Protein AF-K6W1P5-F1 (afdb_monomer)

pLDDT: mean 72.22, std 15.37, range [31.62, 91.25]

Solvent-accessible surface area (backbone atoms only — not comparable to full-atom values): 10035 Å² total; per-residue (Å²): 134,83,80,77,80,75,79,75,51,73,54,53,54,53,56,52,50,36,49,31,70,68,67,31,77,59,44,81,69,25,64,70,46,54,56,70,62,43,59,72,66,46,48,74,66,52,52,50,46,52,53,49,52,52,50,50,44,45,55,51,44,42,72,76,40,96,64,68,57,43,80,78,41,57,40,41,32,48,39,90,71,18,40,35,40,38,35,22,30,42,31,90,93,54,88,42,48,38,36,33,33,39,26,14,58,92,46,35,68,64,48,48,56,34,51,72,73,41,89,68,62,85,76,41,50,76,48,76,41,47,92,45,25,78,67,27,32,71,75,79,76,72,53,72,67,62,47,53,50,42,75,76,28,79,38,37,44,38,64,65,81,82,83,86,84,88,87,80,82,77,86,125

Structure (mmCIF, N/CA/C/O backbone):
data_AF-K6W1P5-F1
#
_entry.id   AF-K6W1P5-F1
#
loop_
_atom_site.group_PDB
_atom_site.id
_atom_site.type_symbol
_atom_site.label_atom_id
_atom_site.label_alt_id
_atom_site.label_comp_id
_atom_site.label_asym_id
_atom_site.label_entity_id
_atom_site.label_seq_id
_atom_site.pdbx_PDB_ins_code
_atom_site.Cartn_x
_atom_site.Cartn_y
_atom_site.Cartn_z
_atom_site.occupancy
_atom_site.B_iso_or_equiv
_atom_site.auth_seq_id
_atom_site.auth_comp_id
_atom_site.auth_asym_id
_atom_site.auth_atom_id
_atom_site.pdbx_PDB_model_num
ATOM 1 N N . MET A 1 1 ? 27.918 2.254 25.633 1.00 31.80 1 MET A N 1
ATOM 2 C CA . MET A 1 1 ? 27.345 1.762 24.368 1.00 31.80 1 MET A CA 1
ATOM 3 C C . MET A 1 1 ? 25.851 1.821 24.562 1.00 31.80 1 MET A C 1
ATOM 5 O O . MET A 1 1 ? 25.323 0.985 25.277 1.00 31.80 1 MET A O 1
ATOM 9 N N . SER A 1 2 ? 25.236 2.909 24.115 1.00 31.62 2 SER A N 1
ATOM 10 C CA . SER A 1 2 ? 23.809 3.131 24.314 1.00 31.62 2 SER A CA 1
ATOM 11 C C . SER A 1 2 ? 23.071 2.354 23.236 1.00 31.62 2 SER A C 1
ATOM 13 O O . SER A 1 2 ? 23.228 2.651 22.057 1.00 31.62 2 SER A O 1
ATOM 15 N N . GLU A 1 3 ? 22.337 1.326 23.643 1.00 37.09 3 GLU A N 1
ATOM 16 C CA . GLU A 1 3 ? 21.283 0.743 22.824 1.00 37.09 3 GLU A CA 1
ATOM 17 C C . GLU A 1 3 ? 20.192 1.812 22.710 1.00 37.09 3 GLU A C 1
ATOM 19 O O . GLU A 1 3 ? 19.466 2.086 23.666 1.00 37.09 3 GLU A O 1
ATOM 24 N N . GLU A 1 4 ? 20.148 2.498 21.568 1.00 38.00 4 GLU A N 1
ATOM 25 C CA . GLU A 1 4 ? 18.981 3.276 21.168 1.00 38.00 4 GLU A CA 1
ATOM 26 C C . GLU A 1 4 ? 17.795 2.313 21.134 1.00 38.00 4 GLU A C 1
ATOM 28 O O . GLU A 1 4 ? 17.709 1.429 20.281 1.00 38.00 4 GLU A O 1
ATOM 33 N N . GLN A 1 5 ? 16.904 2.448 22.117 1.00 37.50 5 GLN A N 1
ATOM 34 C CA . GLN A 1 5 ? 15.594 1.820 22.089 1.00 37.50 5 GLN A CA 1
ATOM 35 C C . GLN A 1 5 ? 14.850 2.388 20.880 1.00 37.50 5 GLN A C 1
ATOM 37 O O . GLN A 1 5 ? 14.227 3.446 20.959 1.00 37.50 5 GLN A O 1
ATOM 42 N N . VAL A 1 6 ? 14.934 1.687 19.751 1.00 39.91 6 VAL A N 1
ATOM 43 C CA . VAL A 1 6 ? 14.003 1.861 18.642 1.00 39.91 6 VAL A CA 1
ATOM 44 C C . VAL A 1 6 ? 12.652 1.423 19.189 1.00 39.91 6 VAL A C 1
ATOM 46 O O . VAL A 1 6 ? 12.365 0.234 19.287 1.00 39.91 6 VAL A O 1
ATOM 49 N N . SER A 1 7 ? 11.857 2.386 19.645 1.00 37.56 7 SER A N 1
ATOM 50 C CA . SER A 1 7 ? 10.444 2.170 19.928 1.00 37.56 7 SER A CA 1
ATOM 51 C C . SER A 1 7 ? 9.778 1.852 18.592 1.00 37.56 7 SER A C 1
ATOM 53 O O . SER A 1 7 ? 9.365 2.769 17.885 1.00 37.56 7 SER A O 1
ATOM 55 N N . SER A 1 8 ? 9.758 0.576 18.193 1.00 53.31 8 SER A N 1
ATOM 56 C CA . SER A 1 8 ? 8.990 0.147 17.030 1.00 53.31 8 SER A CA 1
ATOM 57 C C . SER A 1 8 ? 7.513 0.320 17.366 1.00 53.31 8 SER A C 1
ATOM 59 O O . SER A 1 8 ? 7.022 -0.162 18.387 1.00 53.31 8 SER A O 1
ATOM 61 N N . ASP A 1 9 ? 6.815 1.110 16.557 1.00 63.16 9 A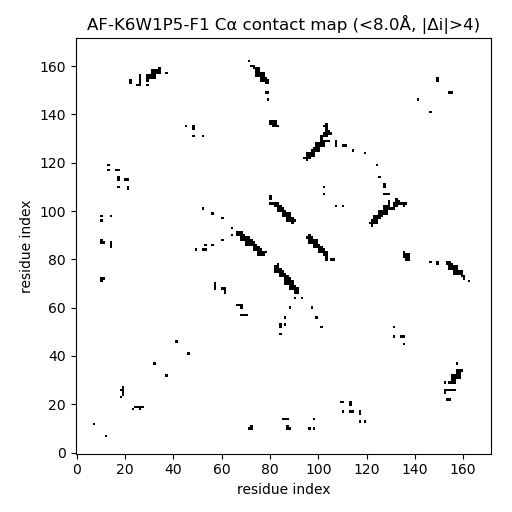SP A N 1
ATOM 62 C CA . ASP A 1 9 ? 5.365 1.196 16.647 1.00 63.16 9 ASP A CA 1
ATOM 63 C C . ASP A 1 9 ? 4.796 -0.177 16.225 1.00 63.16 9 ASP A C 1
ATOM 65 O O . ASP A 1 9 ? 5.140 -0.652 15.141 1.00 63.16 9 ASP A O 1
ATOM 69 N N . PRO A 1 10 ? 3.939 -0.841 17.022 1.00 65.62 10 PRO A N 1
ATOM 70 C CA . PRO A 1 10 ? 3.335 -2.123 16.647 1.00 65.62 10 PRO A CA 1
ATOM 71 C C . PRO A 1 10 ? 2.587 -2.083 15.306 1.00 65.62 10 PRO A C 1
ATOM 73 O O . PRO A 1 10 ? 2.421 -3.110 14.644 1.00 65.62 10 PRO A O 1
ATOM 76 N N . LEU A 1 11 ? 2.122 -0.899 14.889 1.00 66.69 11 LEU A N 1
ATOM 77 C CA . LEU A 1 11 ? 1.556 -0.690 13.558 1.00 66.69 11 LEU A CA 1
ATOM 78 C C . LEU A 1 11 ? 2.602 -0.859 12.458 1.00 66.69 11 LEU A C 1
ATOM 80 O O . LEU A 1 11 ? 2.340 -1.463 11.417 1.00 66.69 11 LEU A O 1
ATOM 84 N N . PHE A 1 12 ? 3.791 -0.331 12.716 1.00 67.38 12 PHE A N 1
ATOM 85 C CA . PHE A 1 12 ? 4.912 -0.392 11.804 1.00 67.38 12 PHE A CA 1
ATOM 86 C C . PHE A 1 12 ? 5.443 -1.825 11.667 1.00 67.38 12 PHE A C 1
ATOM 88 O O . PHE A 1 12 ? 5.716 -2.271 10.553 1.00 67.38 12 PHE A O 1
ATOM 95 N N . ASP A 1 13 ? 5.467 -2.579 12.770 1.00 78.31 13 ASP A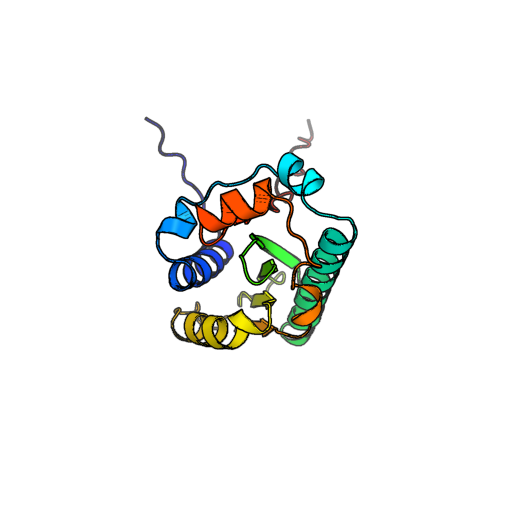 N 1
ATOM 96 C CA . ASP A 1 13 ? 5.931 -3.968 12.776 1.00 78.31 13 ASP A CA 1
ATOM 97 C C . ASP A 1 13 ? 5.083 -4.881 11.874 1.00 78.31 13 ASP A C 1
ATOM 99 O O . ASP A 1 13 ? 5.649 -5.672 11.122 1.00 78.31 13 ASP A O 1
ATOM 103 N N . PHE A 1 14 ? 3.749 -4.746 11.868 1.00 81.94 14 PHE A N 1
ATOM 104 C CA . PHE A 1 14 ? 2.886 -5.582 11.016 1.00 81.94 14 PHE A CA 1
ATOM 105 C C . PHE A 1 14 ? 3.056 -5.279 9.521 1.00 81.94 14 PHE A C 1
ATOM 107 O O . PHE A 1 14 ? 3.182 -6.198 8.711 1.00 81.94 14 PHE A O 1
ATOM 114 N N . VAL A 1 15 ? 3.068 -3.997 9.140 1.00 78.25 15 VAL A N 1
ATOM 115 C CA . VAL A 1 15 ? 3.237 -3.595 7.733 1.00 78.25 15 VAL A CA 1
ATOM 116 C C . VAL A 1 15 ? 4.583 -4.087 7.200 1.00 78.25 15 VAL A C 1
ATOM 118 O O . VAL A 1 15 ? 4.643 -4.690 6.127 1.00 78.25 15 VAL A O 1
ATOM 121 N N . ASP A 1 16 ? 5.653 -3.908 7.973 1.00 80.06 16 ASP A N 1
ATOM 122 C CA . ASP A 1 16 ? 6.976 -4.420 7.619 1.00 80.06 16 ASP A CA 1
ATOM 123 C C . ASP A 1 16 ? 7.009 -5.947 7.549 1.00 80.06 16 ASP A C 1
ATOM 125 O O . ASP A 1 16 ? 7.679 -6.514 6.685 1.00 80.06 16 ASP A O 1
ATOM 129 N N . GLU A 1 17 ? 6.283 -6.625 8.434 1.00 84.19 17 GLU A N 1
ATOM 130 C CA . GLU A 1 17 ? 6.202 -8.078 8.474 1.00 84.19 17 GLU A CA 1
ATOM 131 C C . GLU A 1 17 ? 5.525 -8.661 7.222 1.00 84.19 17 GLU A C 1
ATOM 133 O O . GLU A 1 17 ? 6.041 -9.626 6.641 1.00 84.19 17 GLU A O 1
ATOM 138 N N . VAL A 1 18 ? 4.417 -8.062 6.770 1.00 85.12 18 VAL A N 1
ATOM 139 C CA . VAL A 1 18 ? 3.721 -8.453 5.531 1.00 85.12 18 VAL A CA 1
ATOM 140 C C . VAL A 1 18 ? 4.628 -8.234 4.321 1.00 85.12 18 VAL A C 1
ATOM 142 O O . VAL A 1 18 ? 4.820 -9.147 3.512 1.00 85.12 18 VAL A O 1
ATOM 145 N N . LEU A 1 19 ? 5.244 -7.052 4.222 1.00 83.00 19 LEU A N 1
ATOM 146 C CA . LEU A 1 19 ? 6.107 -6.694 3.096 1.00 83.00 19 LEU A CA 1
ATOM 147 C C . LEU A 1 19 ? 7.373 -7.564 3.059 1.00 83.00 19 LEU A C 1
ATOM 149 O O . LEU A 1 19 ? 7.752 -8.051 1.995 1.00 83.00 19 LEU A O 1
ATOM 153 N N . GLN A 1 20 ? 7.974 -7.869 4.212 1.00 82.56 20 GLN A N 1
ATOM 154 C CA . GLN A 1 20 ? 9.122 -8.773 4.308 1.00 82.56 20 GLN A CA 1
ATOM 155 C C . GLN A 1 20 ? 8.764 -10.221 3.951 1.00 82.56 20 GLN A C 1
ATOM 157 O O . GLN A 1 20 ? 9.564 -10.915 3.324 1.00 82.56 20 GLN A O 1
ATOM 162 N N . ARG A 1 21 ? 7.578 -10.711 4.330 1.00 84.62 21 ARG A N 1
ATOM 163 C CA . ARG A 1 21 ? 7.124 -12.047 3.905 1.00 84.62 21 ARG A CA 1
ATOM 164 C C . ARG A 1 21 ? 6.892 -12.112 2.402 1.00 84.62 21 ARG A C 1
ATOM 166 O O . ARG A 1 21 ? 7.113 -13.169 1.815 1.00 84.62 21 ARG A O 1
ATOM 173 N N . HIS A 1 22 ? 6.429 -11.019 1.800 1.00 84.62 22 HIS A N 1
ATOM 174 C CA . HIS A 1 22 ? 6.148 -10.959 0.373 1.00 84.62 22 HIS A CA 1
ATOM 175 C C . HIS A 1 22 ? 7.428 -10.829 -0.471 1.00 84.62 22 HIS A C 1
ATOM 177 O O . HIS A 1 22 ? 7.695 -11.703 -1.292 1.00 84.62 22 HIS A O 1
ATOM 183 N N . PHE A 1 23 ? 8.243 -9.800 -0.226 1.00 81.75 23 PHE A N 1
ATOM 184 C CA . PHE A 1 23 ? 9.453 -9.485 -1.005 1.00 81.75 23 PHE A CA 1
ATOM 185 C C . PHE A 1 23 ? 10.727 -10.180 -0.492 1.00 81.75 23 PHE A C 1
ATOM 187 O O . PHE A 1 23 ? 11.806 -10.036 -1.064 1.00 81.75 23 PHE A O 1
ATOM 194 N N . GLY A 1 24 ? 10.624 -10.944 0.595 1.00 78.25 24 GLY A N 1
ATOM 195 C CA . GLY A 1 24 ? 11.736 -11.687 1.175 1.00 78.25 24 GLY A CA 1
ATOM 196 C C . GLY A 1 24 ? 12.632 -10.853 2.101 1.00 78.25 24 GLY A C 1
ATOM 197 O O . GLY A 1 24 ? 12.413 -9.662 2.321 1.00 78.25 24 GLY A O 1
ATOM 198 N N . PRO A 1 25 ? 13.671 -11.472 2.689 1.00 68.81 25 PRO A N 1
ATOM 199 C CA . PRO A 1 25 ? 14.548 -10.813 3.658 1.00 68.81 25 PRO A CA 1
ATOM 200 C C . PRO A 1 25 ? 15.341 -9.651 3.047 1.00 68.81 25 PRO A C 1
ATOM 202 O O . PRO A 1 25 ? 15.701 -8.720 3.768 1.00 68.81 25 PRO A O 1
ATOM 205 N N . GLU A 1 26 ? 15.557 -9.680 1.729 1.00 65.31 26 GLU A N 1
ATOM 206 C CA . GLU A 1 26 ? 16.249 -8.623 0.995 1.00 65.31 26 GLU A CA 1
ATOM 207 C C . GLU A 1 26 ? 15.485 -7.298 1.012 1.00 65.31 26 GLU A C 1
ATOM 209 O O . GLU A 1 26 ? 16.108 -6.250 0.889 1.00 65.31 26 GLU A O 1
ATOM 214 N N . TYR A 1 27 ? 14.175 -7.325 1.273 1.00 66.62 27 TYR A N 1
ATOM 215 C CA . TYR A 1 27 ? 13.347 -6.137 1.472 1.00 66.62 27 TYR A CA 1
ATOM 216 C C . TYR A 1 27 ? 13.832 -5.254 2.630 1.00 66.62 27 TYR A C 1
ATOM 218 O O . TYR A 1 27 ? 13.880 -4.035 2.497 1.00 66.62 27 TYR A O 1
ATOM 226 N N . ARG A 1 28 ? 14.270 -5.843 3.756 1.00 61.34 28 ARG A N 1
ATOM 227 C CA . ARG A 1 28 ? 14.831 -5.060 4.879 1.00 61.34 28 ARG A CA 1
ATOM 228 C C . ARG A 1 28 ? 16.185 -4.436 4.540 1.00 61.34 28 ARG A C 1
ATOM 230 O O . ARG A 1 28 ? 16.556 -3.436 5.151 1.00 61.34 28 ARG A O 1
ATOM 237 N N . SER A 1 29 ? 16.924 -5.043 3.613 1.00 51.81 29 SER A N 1
ATOM 238 C CA . SER A 1 29 ? 18.212 -4.550 3.112 1.00 51.81 29 SER A CA 1
ATOM 239 C C . SER A 1 29 ? 18.099 -3.744 1.818 1.00 51.81 29 SER A C 1
ATOM 241 O O . SER A 1 29 ? 19.114 -3.238 1.341 1.00 51.81 29 SER A O 1
ATOM 243 N N . ALA A 1 30 ? 16.901 -3.642 1.238 1.00 54.69 30 ALA A N 1
ATOM 244 C CA . ALA A 1 30 ? 16.666 -2.874 0.032 1.00 54.69 30 ALA A CA 1
ATOM 245 C C . ALA A 1 30 ? 16.993 -1.413 0.323 1.00 54.69 30 ALA A C 1
ATOM 247 O O . ALA A 1 30 ? 16.690 -0.901 1.404 1.00 54.69 30 ALA A O 1
ATOM 248 N N . ALA A 1 31 ? 17.671 -0.769 -0.626 1.00 58.81 31 ALA A N 1
ATOM 249 C CA . ALA A 1 31 ? 18.135 0.598 -0.486 1.00 58.81 31 ALA A CA 1
ATOM 250 C C . ALA A 1 31 ? 16.970 1.504 -0.059 1.00 58.81 31 ALA A C 1
ATOM 252 O O . ALA A 1 31 ? 16.042 1.740 -0.832 1.00 58.81 31 ALA A O 1
ATOM 253 N N . ARG A 1 32 ? 17.013 1.990 1.187 1.00 64.88 32 ARG A N 1
ATOM 254 C CA . ARG A 1 32 ? 16.122 3.055 1.647 1.00 64.88 32 ARG A CA 1
ATOM 255 C C . ARG A 1 32 ? 16.489 4.297 0.854 1.00 64.88 32 ARG A C 1
ATOM 257 O O . ARG A 1 32 ? 17.613 4.784 0.977 1.00 64.88 32 ARG A O 1
ATOM 264 N N . MET A 1 33 ? 15.582 4.761 0.007 1.00 62.38 33 MET A N 1
ATOM 265 C CA . MET A 1 33 ? 15.801 5.994 -0.740 1.00 62.38 33 MET A CA 1
ATOM 266 C C . MET A 1 33 ? 15.402 7.186 0.127 1.00 62.38 33 MET A C 1
ATOM 268 O O . MET A 1 33 ? 14.361 7.151 0.785 1.00 62.38 33 MET A O 1
ATOM 272 N N . ASP A 1 34 ? 16.230 8.234 0.134 1.00 61.34 34 ASP A N 1
ATOM 273 C CA . ASP A 1 34 ? 15.888 9.487 0.807 1.00 61.34 34 ASP A CA 1
ATOM 274 C C . ASP A 1 34 ? 14.691 10.136 0.108 1.00 61.34 34 ASP A C 1
ATOM 276 O O . ASP A 1 34 ? 14.593 10.129 -1.123 1.00 61.34 34 ASP A O 1
ATOM 280 N N . ARG A 1 35 ? 13.787 10.735 0.889 1.00 59.31 35 ARG A N 1
ATOM 281 C CA . ARG A 1 35 ? 12.579 11.387 0.375 1.00 59.31 35 ARG A CA 1
ATOM 282 C C . ARG A 1 35 ? 12.874 12.367 -0.762 1.00 59.31 35 ARG A C 1
ATOM 284 O O . ARG A 1 35 ? 12.081 12.448 -1.689 1.00 59.31 35 ARG A O 1
ATOM 291 N N . LYS A 1 36 ? 13.985 13.107 -0.733 1.00 60.34 36 LYS A N 1
ATOM 292 C CA . LYS A 1 36 ? 14.310 14.075 -1.795 1.00 60.34 36 LYS A CA 1
ATOM 293 C C . LYS A 1 36 ? 14.689 13.411 -3.109 1.00 60.34 36 LYS A C 1
ATOM 295 O O . LYS A 1 36 ? 14.399 13.961 -4.171 1.00 60.34 36 LYS A O 1
ATOM 300 N N . ASP A 1 37 ? 15.336 12.255 -3.043 1.00 60.25 37 ASP A N 1
ATOM 301 C CA . ASP A 1 37 ? 15.661 11.457 -4.225 1.00 60.25 37 ASP A CA 1
ATOM 302 C C . ASP A 1 37 ? 14.387 10.810 -4.774 1.00 60.25 37 ASP A C 1
ATOM 304 O O . ASP A 1 37 ? 14.185 10.730 -5.982 1.00 60.25 37 ASP A O 1
ATOM 308 N N . VAL A 1 38 ? 13.465 10.452 -3.880 1.00 57.81 38 VAL A N 1
ATOM 309 C CA . VAL A 1 38 ? 12.132 9.952 -4.217 1.00 57.81 38 VAL A CA 1
ATOM 310 C C . VAL A 1 38 ? 11.267 11.033 -4.849 1.00 57.81 38 VAL A C 1
ATOM 312 O O . VAL A 1 38 ? 10.714 10.796 -5.907 1.00 57.81 38 VAL A O 1
ATOM 315 N N . GLU A 1 39 ? 11.164 12.230 -4.278 1.00 56.88 39 GLU A N 1
ATOM 316 C CA . GLU A 1 39 ? 10.377 13.337 -4.839 1.00 56.88 39 GLU A CA 1
ATOM 317 C C . GLU A 1 39 ? 10.854 13.749 -6.234 1.00 56.88 39 GLU A C 1
ATOM 319 O O . GLU A 1 39 ? 10.050 14.220 -7.035 1.00 56.88 39 GLU A O 1
ATOM 324 N N . GLN A 1 40 ? 12.139 13.543 -6.533 1.00 59.66 40 GLN A N 1
ATOM 325 C CA . GLN A 1 40 ? 12.699 13.717 -7.873 1.00 59.66 40 GLN A CA 1
ATOM 326 C C . GLN A 1 40 ? 12.370 12.551 -8.819 1.00 59.66 40 GLN A C 1
ATOM 328 O O . GLN A 1 40 ? 12.295 12.758 -10.028 1.00 59.66 40 GLN A O 1
ATOM 333 N N . LEU A 1 41 ? 12.172 11.340 -8.288 1.00 58.38 41 LEU A N 1
ATOM 334 C CA . LEU A 1 41 ? 11.788 10.143 -9.046 1.00 58.38 41 LEU A CA 1
ATOM 335 C C . LEU A 1 41 ? 10.276 10.017 -9.253 1.00 58.38 41 LEU A C 1
ATOM 337 O O . LEU A 1 41 ? 9.834 9.440 -10.249 1.00 58.38 41 LEU A O 1
ATOM 341 N N . LEU A 1 42 ? 9.474 10.531 -8.321 1.00 63.47 42 LEU A N 1
ATOM 342 C CA . LEU A 1 42 ? 8.028 10.537 -8.429 1.00 63.47 42 LEU A CA 1
ATOM 343 C C . LEU A 1 42 ? 7.616 11.625 -9.413 1.00 63.47 42 LEU A C 1
ATOM 345 O O . LEU A 1 42 ? 7.750 12.820 -9.163 1.00 63.47 42 LEU A O 1
ATOM 349 N N . THR A 1 43 ? 7.049 11.191 -10.533 1.00 66.81 43 THR A N 1
ATOM 350 C CA . THR A 1 43 ? 6.309 12.095 -11.414 1.00 66.81 43 THR A CA 1
ATOM 351 C C . THR A 1 43 ? 5.109 12.682 -10.663 1.00 66.81 43 THR A C 1
ATOM 353 O O . THR A 1 43 ? 4.613 12.078 -9.706 1.00 66.81 43 THR A O 1
ATOM 356 N N . ASP A 1 44 ? 4.592 13.829 -11.111 1.00 69.44 44 ASP A N 1
ATOM 357 C CA . ASP A 1 44 ? 3.371 14.414 -10.532 1.00 69.44 44 ASP A CA 1
ATOM 358 C C . ASP A 1 44 ? 2.201 13.414 -10.522 1.00 69.44 44 ASP A C 1
ATOM 360 O O . ASP A 1 44 ? 1.391 13.405 -9.595 1.00 69.44 44 ASP A O 1
ATOM 364 N N . ASP A 1 45 ? 2.164 12.508 -11.502 1.00 70.25 45 ASP A N 1
ATOM 365 C CA . ASP A 1 45 ? 1.160 11.451 -11.577 1.00 70.25 45 ASP A CA 1
ATOM 366 C C . ASP A 1 45 ? 1.329 10.428 -10.445 1.00 70.25 45 ASP A C 1
ATOM 368 O O . ASP A 1 45 ? 0.352 10.053 -9.803 1.00 70.25 45 ASP A O 1
ATOM 372 N N . THR A 1 46 ? 2.566 10.038 -10.120 1.00 71.19 46 THR A N 1
ATOM 373 C CA . THR A 1 46 ? 2.860 9.176 -8.966 1.00 71.19 46 THR A CA 1
ATOM 374 C C . THR A 1 46 ? 2.451 9.820 -7.643 1.00 71.19 46 THR A C 1
ATOM 376 O O . THR A 1 46 ? 1.860 9.144 -6.803 1.00 71.19 46 THR A O 1
ATOM 379 N N . ARG A 1 47 ? 2.719 11.119 -7.456 1.00 74.31 47 ARG A N 1
ATOM 380 C CA . ARG A 1 47 ? 2.308 11.835 -6.237 1.00 74.31 47 ARG A CA 1
ATOM 381 C C . ARG A 1 47 ? 0.789 11.799 -6.067 1.00 74.31 47 ARG A C 1
ATOM 383 O O . ARG A 1 47 ? 0.311 11.424 -5.000 1.00 74.31 47 ARG A O 1
ATOM 390 N N . ARG A 1 48 ? 0.053 12.095 -7.141 1.00 78.19 48 ARG A N 1
ATOM 391 C CA . ARG A 1 48 ? -1.414 12.030 -7.170 1.00 78.19 48 ARG A CA 1
ATOM 392 C C . ARG A 1 48 ? -1.933 10.652 -6.743 1.00 78.19 48 ARG A C 1
ATOM 394 O O . ARG A 1 48 ? -2.782 10.567 -5.866 1.00 78.19 48 ARG A O 1
ATOM 401 N N . ARG A 1 49 ? -1.362 9.574 -7.281 1.00 77.00 49 ARG A N 1
ATOM 402 C CA . ARG A 1 49 ? -1.761 8.188 -6.958 1.00 77.00 49 ARG A CA 1
ATOM 403 C C . ARG A 1 49 ? -1.529 7.823 -5.489 1.00 77.00 49 ARG A C 1
ATOM 405 O O . ARG A 1 49 ? -2.341 7.129 -4.885 1.00 77.00 49 ARG A O 1
ATOM 412 N N . VAL A 1 50 ? -0.436 8.304 -4.892 1.00 78.12 50 VAL A N 1
ATOM 413 C CA . VAL A 1 50 ? -0.153 8.103 -3.459 1.00 78.12 50 VAL A CA 1
ATOM 414 C C . VAL A 1 50 ? -1.158 8.865 -2.594 1.00 78.12 50 VAL A C 1
ATOM 416 O O . VAL A 1 50 ? -1.663 8.320 -1.615 1.00 78.12 50 VAL A O 1
ATOM 419 N N . GLU A 1 51 ? -1.494 10.103 -2.960 1.00 81.94 51 GLU A N 1
ATOM 420 C CA . GLU A 1 51 ? -2.510 10.903 -2.263 1.00 81.94 51 GLU A CA 1
ATOM 421 C C . GLU A 1 51 ? -3.908 10.271 -2.349 1.00 81.94 51 GLU A C 1
ATOM 423 O O . GLU A 1 51 ? -4.652 10.259 -1.362 1.00 81.94 51 GLU A O 1
ATOM 428 N N . GLU A 1 52 ? -4.259 9.699 -3.500 1.00 83.50 52 GLU A N 1
ATOM 429 C CA . GLU A 1 52 ? -5.508 8.965 -3.689 1.00 83.50 52 GLU A CA 1
ATOM 430 C C . GLU A 1 52 ? -5.535 7.678 -2.839 1.00 83.50 52 GLU A C 1
ATOM 432 O O . GLU A 1 52 ? -6.513 7.443 -2.125 1.00 83.50 52 GLU A O 1
ATOM 437 N N . ALA A 1 53 ? -4.446 6.898 -2.810 1.00 84.56 53 ALA A N 1
ATOM 438 C CA . ALA A 1 53 ? -4.329 5.709 -1.957 1.00 84.56 53 ALA A CA 1
ATOM 439 C C . ALA A 1 53 ? -4.418 6.052 -0.460 1.00 84.56 53 ALA A C 1
ATOM 441 O O . ALA A 1 53 ? -5.099 5.364 0.304 1.00 84.56 53 ALA A O 1
ATOM 442 N N . ARG A 1 54 ? -3.790 7.160 -0.046 1.00 86.88 54 ARG A N 1
ATOM 443 C CA . ARG A 1 54 ? -3.880 7.698 1.316 1.00 86.88 54 ARG A CA 1
ATOM 444 C C . ARG A 1 54 ? -5.311 8.094 1.671 1.00 86.88 54 ARG A C 1
ATOM 446 O O . ARG A 1 54 ? -5.784 7.805 2.770 1.00 86.88 54 ARG A O 1
ATOM 453 N N . SER A 1 55 ? -6.010 8.746 0.745 1.00 86.62 55 SER A N 1
ATOM 454 C CA . SER A 1 55 ? -7.405 9.154 0.936 1.00 86.62 55 SER A CA 1
ATOM 455 C C . SER A 1 55 ? -8.320 7.938 1.072 1.00 86.62 55 SER A C 1
ATOM 457 O O . SER A 1 55 ? -9.111 7.876 2.011 1.00 86.62 55 SER A O 1
ATOM 459 N N . ALA A 1 56 ? -8.140 6.931 0.216 1.00 88.50 56 ALA A N 1
ATOM 460 C CA . ALA A 1 56 ? -8.881 5.676 0.270 1.00 88.50 56 ALA A CA 1
ATOM 461 C C . ALA A 1 56 ? -8.656 4.903 1.580 1.00 88.50 56 ALA A C 1
ATOM 463 O O . ALA A 1 56 ? -9.615 4.367 2.138 1.00 88.50 56 ALA A O 1
ATOM 464 N N . ALA A 1 57 ? -7.426 4.899 2.109 1.00 89.00 57 ALA A N 1
ATOM 465 C CA . ALA A 1 57 ? -7.118 4.311 3.412 1.00 89.00 57 ALA A CA 1
ATOM 466 C C . ALA A 1 57 ? -7.933 4.978 4.532 1.00 89.00 57 ALA A C 1
ATOM 468 O O . ALA A 1 57 ? -8.569 4.294 5.332 1.00 89.00 57 ALA A O 1
ATOM 469 N N . VAL A 1 58 ? -7.971 6.316 4.557 1.00 89.44 58 VAL A N 1
ATOM 470 C CA . VAL A 1 58 ? -8.739 7.086 5.551 1.00 89.44 58 VAL A CA 1
ATOM 471 C C . VAL A 1 58 ? -10.243 6.869 5.394 1.00 89.44 58 VAL A C 1
ATOM 473 O O . VAL A 1 58 ? -10.947 6.745 6.396 1.00 89.44 58 VAL A O 1
ATOM 476 N N . GLU A 1 59 ? -10.756 6.838 4.164 1.00 89.94 59 GLU A N 1
ATOM 477 C CA . GLU A 1 59 ? -12.171 6.563 3.896 1.00 89.94 59 GLU A CA 1
ATOM 478 C C . GLU A 1 59 ? -12.580 5.175 4.387 1.00 89.94 59 GLU A C 1
ATOM 480 O O . GLU A 1 59 ? -13.575 5.052 5.106 1.00 89.94 59 GLU A O 1
ATOM 485 N N . TRP A 1 60 ? -11.789 4.147 4.069 1.00 91.25 60 TRP A N 1
ATOM 486 C CA . TRP A 1 60 ? -12.016 2.798 4.579 1.00 91.25 60 TRP A CA 1
ATOM 487 C C . TRP A 1 60 ? -11.915 2.763 6.106 1.00 91.25 60 TRP A C 1
ATOM 489 O O . TRP A 1 60 ? -12.823 2.264 6.771 1.00 91.25 60 TRP A O 1
ATOM 499 N N . GLY A 1 61 ? -10.885 3.381 6.687 1.00 87.44 61 GLY A N 1
ATOM 500 C CA . GLY A 1 61 ? -10.698 3.407 8.133 1.00 87.44 61 GLY A CA 1
ATOM 501 C C . GLY A 1 61 ? -11.887 4.023 8.875 1.00 87.44 61 GLY A C 1
ATOM 502 O O . GLY A 1 61 ? -12.335 3.478 9.883 1.00 87.44 61 GLY A O 1
ATOM 503 N N . LYS A 1 62 ? -12.452 5.118 8.349 1.00 88.19 62 LYS A N 1
ATOM 504 C CA . LYS A 1 62 ? -13.672 5.752 8.884 1.00 88.19 62 LYS A CA 1
ATOM 505 C C . LYS A 1 62 ? -14.918 4.872 8.769 1.00 88.19 62 LYS A C 1
ATOM 507 O O . LYS A 1 62 ? -15.865 5.069 9.526 1.00 88.19 62 LYS A O 1
ATOM 512 N N . SER A 1 63 ? -14.952 3.950 7.807 1.00 86.44 63 SER A N 1
ATOM 513 C CA . SER A 1 63 ? -16.049 2.986 7.673 1.00 86.44 63 SER A CA 1
ATOM 514 C C . SER A 1 63 ? -15.953 1.842 8.692 1.00 86.44 63 SER A C 1
ATOM 516 O O . SER A 1 63 ? -16.984 1.336 9.129 1.00 86.44 63 SER A O 1
ATOM 518 N N . GLU A 1 64 ? -14.738 1.497 9.128 1.00 86.56 64 GLU A N 1
ATOM 519 C CA . GLU A 1 64 ? -14.478 0.427 10.102 1.00 86.56 64 GLU A CA 1
ATOM 520 C C . GLU A 1 64 ? -14.540 0.908 11.558 1.00 86.56 64 GLU A C 1
ATOM 522 O O . GLU A 1 64 ? -15.036 0.205 12.442 1.00 86.56 64 GLU A O 1
ATOM 527 N N . LEU A 1 65 ? -14.035 2.113 11.835 1.00 82.81 65 LEU A N 1
ATOM 528 C CA . LEU A 1 65 ? -14.010 2.702 13.172 1.00 82.81 65 LEU A CA 1
ATOM 529 C C . LEU A 1 65 ? -14.886 3.952 13.236 1.00 82.81 65 LEU A C 1
ATOM 531 O O . LEU A 1 65 ? -14.710 4.907 12.484 1.00 82.81 65 LEU A O 1
ATOM 535 N N . ALA A 1 66 ? -15.792 3.981 14.214 1.00 73.19 66 ALA A N 1
ATOM 536 C CA . ALA A 1 66 ? -16.553 5.179 14.534 1.00 73.19 66 ALA A CA 1
ATOM 537 C C . ALA A 1 66 ? -15.629 6.228 15.174 1.00 73.19 66 ALA A C 1
ATOM 539 O O . ALA A 1 66 ? -15.270 6.109 16.346 1.00 73.19 66 ALA A O 1
ATOM 540 N N . GLY A 1 67 ? -15.250 7.257 14.415 1.00 75.31 67 GLY A N 1
ATOM 541 C CA . GLY A 1 67 ? -14.455 8.373 14.924 1.00 75.31 67 GLY A CA 1
ATOM 542 C C . GLY A 1 67 ? -13.491 8.960 13.900 1.00 75.31 67 GLY A C 1
ATOM 543 O O . GLY A 1 67 ? -13.550 8.669 12.706 1.00 75.31 67 GLY A O 1
ATOM 544 N N . GLU A 1 68 ? -12.605 9.825 14.387 1.00 82.00 68 GLU A N 1
ATOM 545 C CA . GLU A 1 68 ? -11.499 10.351 13.596 1.00 82.00 68 GLU A CA 1
ATOM 546 C C . GLU A 1 68 ? -10.407 9.285 13.476 1.00 82.00 68 GLU A C 1
ATOM 548 O O . GLU A 1 68 ? -9.874 8.812 14.480 1.00 82.00 68 GLU A O 1
ATOM 553 N N . VAL A 1 69 ? -10.095 8.898 12.242 1.00 85.81 69 VAL A N 1
ATOM 554 C CA . VAL A 1 69 ? -9.019 7.955 11.934 1.00 85.81 69 VAL A CA 1
ATOM 555 C C . VAL A 1 69 ? -7.807 8.733 11.459 1.00 85.81 69 VAL A C 1
ATOM 557 O O . VAL A 1 69 ? -7.909 9.554 10.546 1.00 85.81 69 VAL A O 1
ATOM 560 N N . VAL A 1 70 ? -6.664 8.447 12.074 1.00 86.12 70 VAL A N 1
ATOM 561 C CA . VAL A 1 70 ? -5.375 9.034 11.728 1.00 86.12 70 VAL A CA 1
ATOM 562 C C . VAL A 1 70 ? -4.439 7.952 11.205 1.00 86.12 70 VAL A C 1
ATOM 564 O O . VAL A 1 70 ? -4.361 6.847 11.748 1.00 86.12 70 VAL A O 1
ATOM 567 N N . ILE A 1 71 ? -3.719 8.278 10.135 1.00 86.12 71 ILE A N 1
ATOM 568 C CA . ILE A 1 71 ? -2.604 7.462 9.654 1.00 86.12 71 ILE A CA 1
ATOM 569 C C . ILE A 1 71 ? -1.446 7.704 10.615 1.00 86.12 71 ILE A C 1
ATOM 571 O O . ILE A 1 71 ? -0.902 8.805 10.668 1.00 86.12 71 ILE A O 1
ATOM 575 N N . ALA A 1 72 ? -1.117 6.686 11.404 1.00 83.94 72 ALA A N 1
ATOM 576 C CA . ALA A 1 72 ? -0.005 6.734 12.347 1.00 83.94 72 ALA A CA 1
ATOM 577 C C . ALA A 1 72 ? 1.317 6.368 11.662 1.00 83.94 72 ALA A C 1
ATOM 579 O O . ALA A 1 72 ? 2.373 6.869 12.032 1.00 83.94 72 ALA A O 1
ATOM 580 N N . SER A 1 73 ? 1.250 5.520 10.635 1.00 80.06 73 SER A N 1
ATOM 581 C CA . SER A 1 73 ? 2.390 5.167 9.798 1.00 80.06 73 SER A CA 1
ATOM 582 C C . SER A 1 73 ? 1.929 4.868 8.381 1.00 80.06 73 SER A C 1
ATOM 584 O O . SER A 1 73 ? 0.857 4.300 8.177 1.00 80.06 73 SER A O 1
ATOM 586 N N . ASP A 1 74 ? 2.747 5.216 7.399 1.00 84.88 74 ASP A N 1
ATOM 587 C CA . ASP A 1 74 ? 2.585 4.741 6.037 1.00 84.88 74 ASP A CA 1
ATOM 588 C C . ASP A 1 74 ? 3.925 4.445 5.375 1.00 84.88 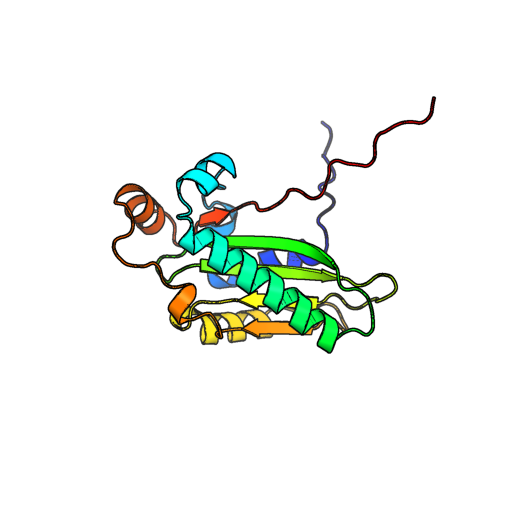74 ASP A C 1
ATOM 590 O O . ASP A 1 74 ? 4.980 4.921 5.804 1.00 84.88 74 ASP A O 1
ATOM 594 N N . ARG A 1 75 ? 3.868 3.573 4.367 1.00 82.38 75 ARG A N 1
ATOM 595 C CA . ARG A 1 75 ? 4.981 3.067 3.573 1.00 82.38 75 ARG A CA 1
ATOM 596 C C . ARG A 1 75 ? 4.595 3.049 2.113 1.00 82.38 75 ARG A C 1
ATOM 598 O O . ARG A 1 75 ? 3.495 2.640 1.752 1.00 82.38 75 ARG A O 1
ATOM 605 N N . LEU A 1 76 ? 5.544 3.448 1.282 1.00 81.88 76 LEU A N 1
ATOM 606 C CA . LEU A 1 76 ? 5.435 3.323 -0.156 1.00 81.88 76 LEU A CA 1
ATOM 607 C C . LEU A 1 76 ? 6.568 2.431 -0.640 1.00 81.88 76 LEU A C 1
ATOM 609 O O . LEU A 1 76 ? 7.730 2.628 -0.293 1.00 81.88 76 LEU A O 1
ATOM 613 N N . VAL A 1 77 ? 6.213 1.419 -1.415 1.00 82.06 77 VAL A N 1
ATOM 614 C CA . VAL A 1 77 ? 7.151 0.456 -1.973 1.00 82.06 77 VAL A CA 1
ATOM 615 C C . VAL A 1 77 ? 7.064 0.534 -3.484 1.00 82.06 77 VAL A C 1
ATOM 617 O O . VAL A 1 77 ? 5.993 0.380 -4.069 1.00 82.06 77 VAL A O 1
ATOM 620 N N . ILE A 1 78 ? 8.205 0.778 -4.117 1.00 79.38 78 ILE A N 1
ATOM 621 C CA . ILE A 1 78 ? 8.341 0.731 -5.568 1.00 79.38 78 ILE A CA 1
ATOM 622 C C . ILE A 1 78 ? 8.715 -0.695 -5.961 1.00 79.38 78 ILE A C 1
ATOM 624 O O . ILE A 1 78 ? 9.699 -1.238 -5.465 1.00 79.38 78 ILE A O 1
ATOM 628 N N . THR A 1 79 ? 7.949 -1.290 -6.868 1.00 79.50 79 THR A N 1
ATOM 629 C CA . THR A 1 79 ? 8.185 -2.634 -7.408 1.00 79.50 79 THR A CA 1
ATOM 630 C C . THR A 1 79 ? 8.236 -2.592 -8.934 1.00 79.50 79 THR A C 1
ATOM 632 O O . THR A 1 79 ? 7.797 -1.624 -9.560 1.00 79.50 79 THR A O 1
ATOM 635 N N . SER A 1 80 ? 8.703 -3.673 -9.559 1.00 74.94 80 SER A N 1
ATOM 636 C CA . SER A 1 80 ? 8.615 -3.859 -11.016 1.00 74.94 80 SER A CA 1
ATOM 637 C C . SER A 1 80 ? 7.174 -3.867 -11.547 1.00 74.94 80 SER A C 1
ATOM 639 O O . SER A 1 80 ? 6.954 -3.562 -12.719 1.00 74.94 80 SER A O 1
ATOM 641 N N . HIS A 1 81 ? 6.200 -4.188 -10.691 1.00 76.69 81 HIS A N 1
ATOM 642 C CA . HIS A 1 81 ? 4.775 -4.256 -11.018 1.00 76.69 81 HIS A CA 1
ATOM 643 C C . HIS A 1 81 ? 4.028 -2.947 -10.741 1.00 76.69 81 HIS A C 1
ATOM 645 O O . HIS A 1 81 ? 2.863 -2.820 -11.100 1.00 76.69 81 HIS A O 1
ATOM 651 N N . GLY A 1 82 ? 4.688 -1.959 -10.133 1.00 78.94 82 GLY A N 1
ATOM 652 C CA . GLY A 1 82 ? 4.048 -0.717 -9.724 1.00 78.94 82 GLY A CA 1
ATOM 653 C C . GLY A 1 82 ? 4.299 -0.360 -8.268 1.00 78.94 82 GLY A C 1
ATOM 654 O O . GLY A 1 82 ? 5.250 -0.826 -7.639 1.00 78.94 82 GLY A O 1
ATOM 655 N N . LEU A 1 83 ? 3.432 0.490 -7.739 1.00 82.31 83 LEU A N 1
ATOM 656 C CA . LEU A 1 83 ? 3.513 1.025 -6.387 1.00 82.31 83 LEU A CA 1
ATOM 657 C C . LEU A 1 83 ? 2.650 0.214 -5.426 1.00 82.31 83 LEU A C 1
ATOM 659 O O . LEU A 1 83 ? 1.481 -0.022 -5.701 1.00 82.31 83 LEU A O 1
ATOM 663 N N . VAL A 1 84 ? 3.199 -0.143 -4.271 1.00 86.56 84 VAL A N 1
ATOM 664 C CA . VAL A 1 84 ? 2.428 -0.662 -3.137 1.00 86.56 84 VAL A CA 1
ATOM 665 C C . VAL A 1 84 ? 2.422 0.402 -2.051 1.00 86.56 84 VAL A C 1
ATOM 667 O O . VAL A 1 84 ? 3.481 0.819 -1.587 1.00 86.56 84 VAL A O 1
ATOM 670 N N . TYR A 1 85 ? 1.237 0.842 -1.645 1.00 87.12 85 TYR A N 1
ATOM 671 C CA . TYR A 1 85 ? 1.062 1.750 -0.516 1.00 87.12 85 TYR A CA 1
ATOM 672 C C . TYR A 1 85 ? 0.502 0.969 0.666 1.00 87.12 85 TYR A C 1
ATOM 674 O O . TYR A 1 85 ? -0.494 0.269 0.521 1.00 87.12 85 TYR A O 1
ATOM 682 N N . ALA A 1 86 ? 1.117 1.095 1.834 1.00 89.00 86 ALA A N 1
ATOM 683 C CA . ALA A 1 86 ? 0.646 0.469 3.058 1.00 89.00 86 ALA A CA 1
ATOM 684 C C . ALA A 1 86 ? 0.515 1.513 4.165 1.00 89.00 86 ALA A C 1
ATOM 686 O O . ALA A 1 86 ? 1.415 2.325 4.348 1.00 89.00 86 ALA A O 1
ATOM 687 N N . ALA A 1 87 ? -0.577 1.481 4.921 1.00 88.69 87 ALA A N 1
ATOM 688 C CA . ALA A 1 87 ? -0.837 2.401 6.019 1.00 88.69 87 ALA A CA 1
ATOM 689 C C . ALA A 1 87 ? -1.298 1.653 7.271 1.00 88.69 87 ALA A C 1
ATOM 691 O O . ALA A 1 87 ? -2.211 0.828 7.218 1.00 88.69 87 ALA A O 1
ATOM 692 N N . GLY A 1 88 ? -0.679 1.981 8.403 1.00 88.94 88 GLY A N 1
ATOM 693 C CA . GLY A 1 88 ? -1.144 1.650 9.740 1.00 88.94 88 GLY A CA 1
ATOM 694 C C . GLY A 1 88 ? -1.913 2.832 10.325 1.00 88.94 88 GLY A C 1
ATOM 695 O O . GLY A 1 88 ? -1.390 3.942 10.455 1.00 88.94 88 GLY A O 1
ATOM 696 N N . MET A 1 89 ? -3.165 2.596 10.687 1.00 88.19 89 MET A N 1
ATOM 697 C CA . MET A 1 89 ? -4.087 3.603 11.189 1.00 88.19 89 MET A CA 1
ATOM 698 C C . MET A 1 89 ? -4.538 3.281 12.605 1.00 88.19 89 MET A C 1
ATOM 700 O O . MET A 1 89 ? -4.691 2.125 13.005 1.00 88.19 89 MET A O 1
ATOM 704 N N . SER A 1 90 ? -4.806 4.342 13.352 1.00 85.62 90 SER A N 1
ATOM 705 C CA . SER A 1 90 ? -5.432 4.268 14.664 1.00 85.62 90 SER A CA 1
ATOM 706 C C . SER A 1 90 ? -6.508 5.341 14.787 1.00 85.62 90 SER A C 1
ATOM 708 O O . SER A 1 90 ? -6.542 6.307 14.025 1.00 85.62 90 SER A O 1
ATOM 710 N N . ALA A 1 91 ? -7.412 5.160 15.744 1.00 81.00 91 ALA A N 1
ATOM 711 C CA . ALA A 1 91 ? -8.364 6.188 16.136 1.00 81.00 91 ALA A CA 1
ATOM 712 C C . ALA A 1 91 ? -8.187 6.476 17.633 1.00 81.00 91 ALA A C 1
ATOM 714 O O . ALA A 1 91 ? -8.014 5.529 18.412 1.00 81.00 91 ALA A O 1
ATOM 715 N N . PRO A 1 92 ? -8.247 7.743 18.076 1.00 71.25 92 PRO A N 1
ATOM 716 C CA . PRO A 1 92 ? -8.181 8.075 19.493 1.00 71.25 92 PRO A CA 1
ATOM 717 C C . PRO A 1 92 ? -9.256 7.323 20.294 1.00 71.25 92 PRO A C 1
ATOM 719 O O . PRO A 1 92 ? -10.451 7.460 20.041 1.00 71.25 92 PRO A O 1
ATOM 722 N N . GLY A 1 93 ? -8.832 6.507 21.262 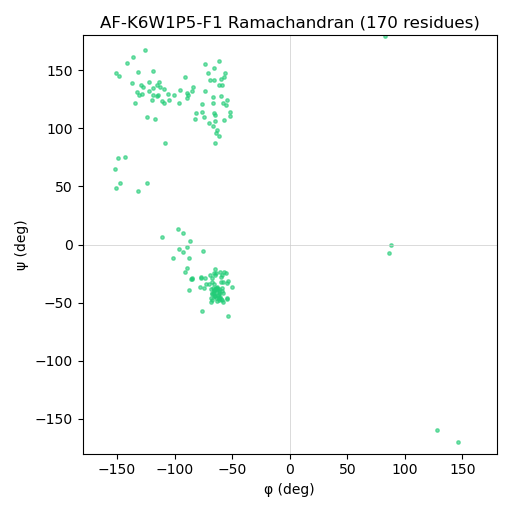1.00 68.81 93 GLY A N 1
ATOM 723 C CA . GLY A 1 93 ? -9.727 5.696 22.099 1.00 68.81 93 GLY A CA 1
ATOM 724 C C . GLY A 1 93 ? -10.122 4.331 21.516 1.00 68.81 93 GLY A C 1
ATOM 725 O O . GLY A 1 93 ? -10.705 3.513 22.233 1.00 68.81 93 GLY A O 1
ATOM 726 N N . ALA A 1 94 ? -9.765 4.033 20.264 1.00 69.31 94 ALA A N 1
ATOM 727 C CA . ALA A 1 94 ? -9.889 2.693 19.703 1.00 69.31 94 ALA A CA 1
ATOM 728 C C . ALA A 1 94 ? -8.661 1.848 20.068 1.00 69.31 94 ALA A C 1
ATOM 730 O O . ALA A 1 94 ? -7.522 2.262 19.887 1.00 69.31 94 ALA A O 1
ATOM 731 N N . HIS A 1 95 ? -8.899 0.629 20.549 1.00 69.19 95 HIS A N 1
ATOM 732 C CA . HIS A 1 95 ? -7.838 -0.337 20.873 1.00 69.19 95 HIS A CA 1
ATOM 733 C C . HIS A 1 95 ? -7.527 -1.276 19.697 1.00 69.19 95 HIS A C 1
ATOM 735 O O . HIS A 1 95 ? -6.865 -2.294 19.871 1.00 69.19 95 HIS A O 1
ATOM 741 N N . ARG A 1 96 ? -8.079 -0.982 18.516 1.00 79.75 96 ARG A N 1
ATOM 742 C CA . ARG A 1 96 ? -8.009 -1.837 17.333 1.00 79.75 96 ARG A CA 1
ATOM 743 C C . ARG A 1 96 ? -7.259 -1.092 16.237 1.00 79.75 96 ARG A C 1
ATOM 745 O O . ARG A 1 96 ? -7.810 -0.120 15.719 1.00 79.75 96 ARG A O 1
ATOM 752 N N . PRO A 1 97 ? -6.022 -1.496 15.917 1.00 84.75 97 PRO A N 1
ATOM 753 C CA . PRO A 1 97 ? -5.319 -0.925 14.788 1.00 84.75 97 PRO A CA 1
ATOM 754 C C . PRO A 1 97 ? -5.955 -1.390 13.475 1.00 84.75 97 PRO A C 1
ATOM 756 O O . PRO A 1 97 ? -6.470 -2.508 13.374 1.00 84.75 97 PRO A O 1
ATOM 759 N N . LEU A 1 98 ? -5.917 -0.518 12.474 1.00 89.06 98 LEU A N 1
ATOM 760 C CA . LEU A 1 98 ? -6.350 -0.826 11.118 1.00 89.06 98 LEU A CA 1
ATOM 761 C C . LEU A 1 98 ? -5.148 -0.792 10.183 1.00 89.06 98 LEU A C 1
ATOM 763 O O . LEU A 1 98 ? -4.309 0.100 10.281 1.00 89.06 98 LEU A O 1
ATOM 767 N N . TYR A 1 99 ? -5.097 -1.730 9.251 1.00 90.19 99 TYR A N 1
ATOM 768 C CA . TYR A 1 99 ? -4.046 -1.826 8.250 1.00 90.19 99 TYR A CA 1
ATOM 769 C C . TYR A 1 99 ? -4.665 -1.765 6.866 1.00 90.19 99 TYR A C 1
ATOM 771 O 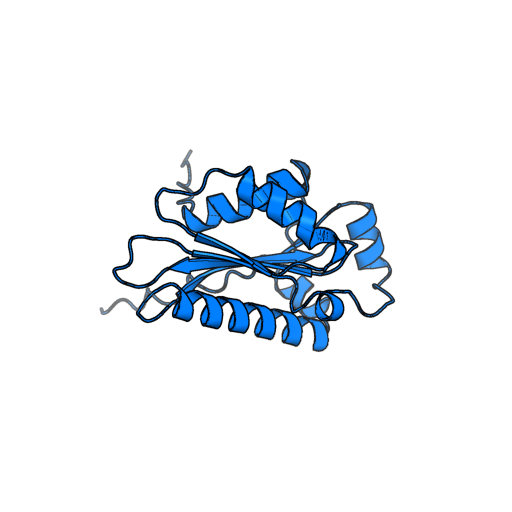O . TYR A 1 99 ? -5.637 -2.456 6.586 1.00 90.19 99 TYR A O 1
ATOM 779 N N . TYR A 1 100 ? -4.111 -0.945 5.992 1.00 90.56 100 TYR A N 1
ATOM 780 C CA . TYR A 1 100 ? -4.590 -0.806 4.626 1.00 90.56 100 TYR A CA 1
ATOM 781 C C . TYR A 1 100 ? -3.426 -0.983 3.665 1.00 90.56 100 TYR A C 1
ATOM 783 O O . TYR A 1 100 ? -2.393 -0.346 3.849 1.00 90.56 100 TYR A O 1
ATOM 791 N N . LEU A 1 101 ? -3.579 -1.840 2.659 1.00 90.62 101 LEU A N 1
ATOM 792 C CA . LEU A 1 101 ? -2.592 -2.077 1.614 1.00 90.62 101 LEU A CA 1
ATOM 793 C C . LEU A 1 101 ? -3.240 -1.844 0.250 1.00 90.62 101 LEU A C 1
ATOM 795 O O . LEU A 1 101 ? -4.041 -2.659 -0.188 1.00 90.62 101 LEU A O 1
ATOM 799 N N . ALA A 1 102 ? -2.868 -0.772 -0.444 1.00 90.31 102 ALA A N 1
ATOM 800 C CA . ALA A 1 102 ? -3.177 -0.609 -1.859 1.00 90.31 102 ALA A CA 1
ATOM 801 C C . ALA A 1 102 ? -2.076 -1.247 -2.708 1.00 90.31 102 ALA A C 1
ATOM 803 O O . ALA A 1 102 ? -0.887 -0.978 -2.515 1.00 90.31 102 ALA A O 1
ATOM 804 N N . THR A 1 103 ? -2.476 -2.095 -3.648 1.00 86.00 103 THR A N 1
ATOM 805 C CA . THR A 1 103 ? -1.573 -2.945 -4.428 1.00 86.00 103 THR A CA 1
ATOM 806 C C . THR A 1 103 ? -1.896 -2.855 -5.920 1.00 86.00 103 THR A C 1
ATOM 808 O O . THR A 1 103 ? -3.059 -2.658 -6.282 1.00 86.00 103 THR A O 1
ATOM 811 N N . PRO A 1 104 ? -0.895 -2.996 -6.809 1.00 83.38 104 PRO A N 1
ATOM 812 C CA . PRO A 1 104 ? -1.167 -3.236 -8.217 1.00 83.38 104 PRO A CA 1
ATOM 813 C C . PRO A 1 104 ? -1.833 -4.611 -8.371 1.00 83.38 104 PRO A C 1
ATOM 815 O O . PRO A 1 104 ? -1.597 -5.516 -7.563 1.00 83.38 104 PRO A O 1
ATOM 818 N N . ILE A 1 105 ? -2.658 -4.776 -9.408 1.00 83.44 105 ILE A N 1
ATOM 819 C CA . ILE A 1 105 ? -3.496 -5.974 -9.589 1.00 83.44 105 ILE A CA 1
ATOM 820 C C . ILE A 1 105 ? -2.667 -7.267 -9.636 1.00 83.44 105 ILE A C 1
ATOM 822 O O . ILE A 1 105 ? -3.094 -8.304 -9.137 1.00 83.44 105 ILE A O 1
ATOM 826 N N . GLU A 1 106 ? -1.443 -7.198 -10.159 1.00 82.75 106 GLU A N 1
ATOM 827 C CA . GLU A 1 106 ? -0.506 -8.318 -10.240 1.00 82.75 106 GLU A CA 1
ATOM 828 C C . GLU A 1 106 ? -0.023 -8.808 -8.868 1.00 82.75 106 GLU A C 1
ATOM 830 O O . GLU A 1 106 ? 0.374 -9.965 -8.743 1.00 82.75 106 GLU A O 1
ATOM 835 N N . LEU A 1 107 ? -0.045 -7.947 -7.845 1.00 84.06 107 LEU A N 1
ATOM 836 C CA . LEU A 1 107 ? 0.377 -8.284 -6.485 1.00 84.06 107 LEU A CA 1
ATOM 837 C C . LEU A 1 107 ? -0.803 -8.553 -5.545 1.00 84.06 107 LEU A C 1
ATOM 839 O O . LEU A 1 107 ? -0.579 -9.090 -4.461 1.00 84.06 107 LEU A O 1
ATOM 843 N N . PHE A 1 108 ? -2.037 -8.239 -5.943 1.00 87.00 108 PHE A N 1
ATOM 844 C CA . PHE A 1 108 ? -3.212 -8.296 -5.071 1.00 87.00 108 PHE A CA 1
ATOM 845 C C . PHE A 1 108 ? -3.397 -9.657 -4.384 1.00 87.00 108 PHE A C 1
ATOM 847 O O . PHE A 1 108 ? -3.287 -9.741 -3.162 1.00 87.00 108 PHE A O 1
ATOM 854 N N . GLU A 1 109 ? -3.592 -10.731 -5.156 1.00 88.31 109 GLU A N 1
ATOM 855 C CA . GLU A 1 109 ? -3.811 -12.093 -4.630 1.00 88.31 109 GLU A CA 1
ATOM 856 C C . GLU A 1 109 ? -2.681 -12.514 -3.681 1.00 88.31 109 GLU A C 1
ATOM 858 O O . GLU A 1 109 ? -2.900 -12.959 -2.555 1.00 88.31 109 GLU A O 1
ATOM 863 N N . SER A 1 110 ? -1.439 -12.271 -4.097 1.00 87.88 110 SER A N 1
ATOM 864 C CA .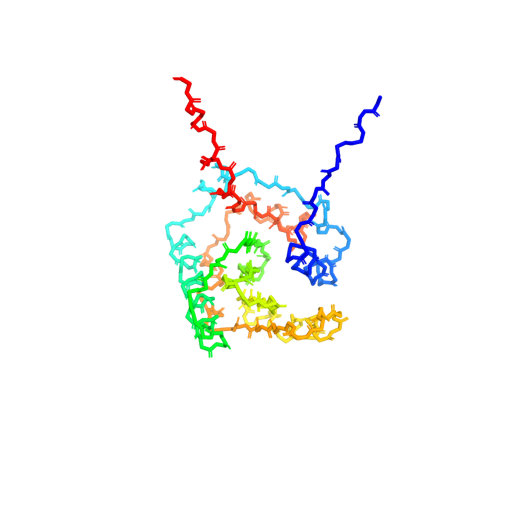 SER A 1 110 ? -0.269 -12.613 -3.295 1.00 87.88 110 SER A CA 1
ATOM 865 C C . SER A 1 110 ? -0.145 -11.782 -2.017 1.00 87.88 110 SER A C 1
ATOM 867 O O . SER A 1 110 ? 0.419 -12.259 -1.039 1.00 87.88 110 SER A O 1
ATOM 869 N N . MET A 1 111 ? -0.647 -10.547 -1.989 1.00 87.88 111 MET A N 1
ATOM 870 C CA . MET A 1 111 ? -0.665 -9.714 -0.786 1.00 87.88 111 MET A CA 1
ATOM 871 C C . MET A 1 111 ? -1.790 -10.135 0.156 1.00 87.88 111 MET A C 1
ATOM 873 O O . MET A 1 111 ? -1.564 -10.181 1.364 1.00 87.88 111 MET A O 1
ATOM 877 N N . VAL A 1 112 ? -2.952 -10.533 -0.372 1.00 88.44 112 VAL A N 1
ATOM 878 C CA . VAL A 1 112 ? -4.047 -11.127 0.414 1.00 88.44 112 VAL A CA 1
ATOM 879 C C . VAL A 1 112 ? -3.564 -12.379 1.146 1.00 88.44 112 VAL A C 1
ATOM 881 O O . VAL A 1 112 ? -3.707 -12.464 2.365 1.00 88.44 112 VAL A O 1
ATOM 884 N N . GLU A 1 113 ? -2.903 -13.304 0.444 1.00 89.31 113 GLU A N 1
ATOM 885 C CA . GLU A 1 113 ? -2.330 -14.510 1.059 1.00 89.31 113 GLU A CA 1
ATOM 886 C C . GLU A 1 113 ? -1.312 -14.177 2.164 1.00 89.31 113 GLU A C 1
ATOM 888 O O . GLU A 1 113 ? -1.235 -14.859 3.187 1.00 89.31 113 GLU A O 1
ATOM 893 N N . ARG A 1 114 ? -0.512 -13.120 1.981 1.00 88.06 114 ARG A N 1
ATOM 894 C CA . ARG A 1 114 ? 0.517 -12.710 2.951 1.00 88.06 114 ARG A CA 1
ATOM 895 C C . ARG A 1 114 ? -0.079 -12.041 4.178 1.00 88.06 114 ARG A C 1
ATOM 897 O O . ARG A 1 114 ? 0.428 -12.272 5.274 1.00 88.06 114 ARG A O 1
ATOM 904 N N . VAL A 1 115 ? -1.132 -11.250 4.006 1.00 86.75 115 VAL A N 1
ATOM 905 C CA . VAL A 1 115 ? -1.899 -10.672 5.113 1.00 86.75 115 VAL A CA 1
ATOM 906 C C . VAL A 1 115 ? -2.567 -11.782 5.923 1.00 86.75 115 VAL A C 1
ATOM 908 O O . VAL A 1 115 ? -2.416 -11.788 7.140 1.00 86.75 115 VAL A O 1
ATOM 911 N N . ASP A 1 116 ? -3.204 -12.760 5.272 1.00 85.56 116 ASP A N 1
ATOM 912 C CA . ASP A 1 116 ? -3.837 -13.904 5.950 1.00 85.56 116 ASP A CA 1
ATOM 913 C C . ASP A 1 116 ? -2.814 -14.778 6.701 1.00 85.56 116 ASP A C 1
ATOM 915 O O . ASP A 1 116 ? -3.039 -15.209 7.832 1.00 85.56 116 ASP A O 1
ATOM 919 N N . ALA A 1 117 ? -1.626 -14.970 6.119 1.00 83.81 117 ALA A N 1
ATOM 920 C CA . ALA A 1 117 ? -0.528 -15.702 6.748 1.00 83.81 117 ALA A CA 1
ATOM 921 C C . ALA A 1 117 ? 0.212 -14.920 7.856 1.00 83.81 117 ALA A C 1
ATOM 923 O O . ALA A 1 117 ? 1.118 -15.473 8.495 1.00 83.81 117 ALA A O 1
ATOM 924 N N . THR A 1 118 ? -0.111 -13.641 8.074 1.00 83.25 118 THR A N 1
ATOM 925 C CA . THR A 1 118 ? 0.527 -12.801 9.095 1.00 83.25 118 THR A CA 1
ATOM 926 C C . THR A 1 118 ? -0.411 -12.620 10.280 1.00 83.25 118 THR A C 1
ATOM 928 O O . THR A 1 118 ? -1.540 -12.158 10.145 1.00 83.25 118 THR A O 1
ATOM 931 N N . SER A 1 119 ? 0.062 -12.972 11.476 1.00 76.44 119 SER A N 1
ATOM 932 C CA . SER A 1 119 ? -0.742 -12.885 12.693 1.00 76.44 119 SER A CA 1
ATOM 933 C C . SER A 1 119 ? -1.084 -11.433 13.026 1.00 76.44 119 SER A C 1
ATOM 935 O O . SER A 1 119 ? -0.245 -10.684 13.521 1.00 76.44 119 SER A O 1
ATOM 937 N N . LEU A 1 120 ? -2.340 -11.050 12.811 1.00 75.69 120 LEU A N 1
ATOM 938 C CA . LEU A 1 120 ? -2.868 -9.771 13.272 1.00 75.69 120 LEU A CA 1
ATOM 939 C C . LEU A 1 120 ? -2.981 -9.748 14.803 1.00 75.69 120 LEU A C 1
ATOM 941 O O . LEU A 1 120 ? -3.389 -10.729 15.433 1.00 75.69 120 LEU A O 1
ATOM 945 N N . GLN A 1 121 ? -2.677 -8.597 15.409 1.00 70.62 121 GLN A N 1
ATOM 946 C CA . GLN A 1 121 ? -2.995 -8.351 16.818 1.00 70.62 121 GLN A CA 1
ATOM 947 C C . GLN A 1 121 ? -4.508 -8.524 17.034 1.00 70.62 121 GLN A C 1
ATOM 949 O O . GLN A 1 121 ? -5.314 -8.185 16.162 1.00 70.62 121 GLN A O 1
ATOM 954 N N . GLN A 1 122 ? -4.920 -9.051 18.187 1.00 70.06 122 GLN A N 1
ATOM 955 C CA . GLN A 1 122 ? -6.321 -9.401 18.423 1.00 70.06 122 GLN A CA 1
ATOM 956 C C . GLN A 1 122 ? -7.250 -8.185 18.257 1.00 70.06 122 GLN A C 1
ATOM 958 O O . GLN A 1 122 ? -7.126 -7.188 18.963 1.00 70.06 122 GLN A O 1
ATOM 963 N N . GLY A 1 123 ? -8.217 -8.293 17.340 1.00 75.25 123 GLY A N 1
ATOM 964 C CA . GLY A 1 123 ? -9.177 -7.227 17.037 1.00 75.25 123 GLY A CA 1
ATOM 965 C C . GLY A 1 123 ? -8.717 -6.224 15.977 1.00 75.25 123 GLY A C 1
ATOM 966 O O . GLY A 1 123 ? -9.497 -5.333 15.652 1.00 75.25 123 GLY A O 1
ATOM 967 N N . SER A 1 124 ? -7.511 -6.374 15.431 1.00 82.25 124 SER A N 1
ATOM 968 C CA . SER A 1 124 ? -7.049 -5.590 14.281 1.00 82.25 124 SER A CA 1
ATOM 969 C C . SER A 1 124 ? -7.722 -6.051 12.998 1.00 82.25 124 SER A C 1
ATOM 971 O O . SER A 1 124 ? -8.119 -7.212 12.886 1.00 82.25 124 SER A O 1
ATOM 973 N N . VAL A 1 125 ? -7.807 -5.155 12.022 1.00 87.44 125 VAL A N 1
ATOM 974 C CA . VAL A 1 125 ? -8.366 -5.456 10.700 1.00 87.44 125 VAL A CA 1
ATOM 975 C C . VAL A 1 125 ? -7.379 -4.999 9.640 1.00 87.44 125 VAL A C 1
ATOM 977 O O . VAL A 1 125 ? -6.805 -3.919 9.764 1.00 87.44 125 VAL A O 1
ATOM 980 N N . ALA A 1 126 ? -7.183 -5.819 8.611 1.00 89.31 126 ALA A N 1
ATOM 981 C CA . ALA A 1 126 ? -6.392 -5.468 7.445 1.00 89.31 126 ALA A CA 1
ATOM 982 C C . ALA A 1 126 ? -7.263 -5.506 6.186 1.00 89.31 126 ALA A C 1
ATOM 984 O O . ALA A 1 126 ? -8.013 -6.461 5.987 1.00 89.31 126 ALA A O 1
ATOM 985 N N . ALA A 1 127 ? -7.145 -4.487 5.342 1.00 90.00 127 ALA A N 1
ATOM 986 C CA . ALA A 1 127 ? -7.724 -4.448 4.009 1.00 90.00 127 ALA A CA 1
ATOM 987 C C . ALA A 1 127 ? -6.608 -4.456 2.965 1.00 90.00 127 ALA A C 1
ATOM 989 O O . ALA A 1 127 ? -5.625 -3.725 3.091 1.00 90.00 127 ALA A O 1
ATOM 990 N N . VAL A 1 128 ? -6.786 -5.273 1.930 1.00 89.00 128 VAL A N 1
ATOM 991 C CA . VAL A 1 128 ? -5.988 -5.221 0.704 1.00 89.00 128 VAL A CA 1
ATOM 992 C C . VAL A 1 128 ? -6.898 -4.689 -0.390 1.00 89.00 128 VAL A C 1
ATOM 994 O O . VAL A 1 128 ? -8.048 -5.108 -0.501 1.00 89.00 128 VAL A O 1
ATOM 997 N N . ASP A 1 129 ? -6.392 -3.741 -1.160 1.00 86.06 129 ASP A N 1
ATOM 998 C CA . ASP A 1 129 ? -7.158 -2.949 -2.103 1.00 86.06 129 ASP A 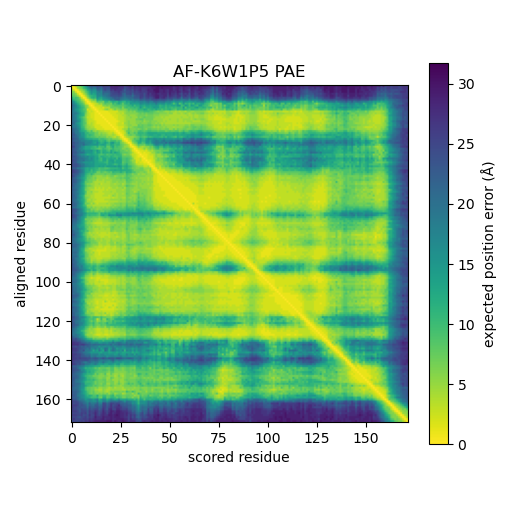CA 1
ATOM 999 C C . ASP A 1 129 ? -6.459 -2.931 -3.467 1.00 86.06 129 ASP A C 1
ATOM 1001 O O . ASP A 1 129 ? -5.264 -2.640 -3.565 1.00 86.06 129 ASP A O 1
ATOM 1005 N N . ASP A 1 130 ? -7.202 -3.257 -4.520 1.00 80.50 130 ASP A N 1
ATOM 1006 C CA . ASP A 1 130 ? -6.765 -3.239 -5.917 1.00 80.50 130 ASP A CA 1
ATOM 1007 C C . ASP A 1 130 ? -7.442 -2.133 -6.738 1.00 80.50 130 ASP A C 1
ATOM 1009 O O . ASP A 1 130 ? -7.233 -2.064 -7.950 1.00 80.50 130 ASP A O 1
ATOM 1013 N N . ARG A 1 131 ? -8.232 -1.234 -6.124 1.00 68.12 131 ARG A N 1
ATOM 1014 C CA . ARG A 1 131 ? -8.963 -0.160 -6.829 1.00 68.12 131 ARG A CA 1
ATOM 1015 C C . ARG A 1 131 ? -8.039 0.749 -7.633 1.00 68.12 131 ARG A C 1
ATOM 1017 O O . ARG A 1 131 ? -8.465 1.350 -8.615 1.00 68.12 131 ARG A O 1
ATOM 1024 N N . PHE A 1 132 ? -6.770 0.813 -7.245 1.00 61.22 132 PHE A N 1
ATOM 1025 C CA . PHE A 1 132 ? -5.731 1.552 -7.948 1.00 61.22 132 PHE A CA 1
ATOM 1026 C C . PHE A 1 132 ? -4.896 0.672 -8.885 1.00 61.22 132 PHE A C 1
ATOM 1028 O O . PHE A 1 132 ? -3.862 1.111 -9.362 1.00 61.22 132 PHE A O 1
ATOM 1035 N N . GLY A 1 133 ? -5.316 -0.554 -9.196 1.00 56.03 133 GLY A N 1
ATOM 1036 C CA . GLY A 1 133 ? -4.532 -1.555 -9.922 1.00 56.03 133 GLY A CA 1
ATOM 1037 C C . GLY A 1 133 ? -3.977 -1.082 -11.268 1.00 56.03 133 GLY A C 1
ATOM 1038 O O . GLY A 1 133 ? -2.866 -1.448 -11.620 1.00 56.03 133 GLY A O 1
ATOM 1039 N N . HIS A 1 134 ? -4.687 -0.208 -11.988 1.00 53.25 134 HIS A N 1
ATOM 1040 C CA . HIS A 1 134 ? -4.193 0.414 -13.227 1.00 53.25 134 HIS A CA 1
ATOM 1041 C C . HIS A 1 134 ? -3.456 1.741 -13.006 1.00 53.25 134 HIS A C 1
ATOM 1043 O O . HIS A 1 134 ? -2.639 2.140 -13.834 1.00 53.25 134 HIS A O 1
ATOM 1049 N N . GLU A 1 135 ? -3.731 2.419 -11.893 1.00 58.41 135 GLU A N 1
ATOM 1050 C CA . GLU A 1 135 ? -3.107 3.689 -11.528 1.00 58.41 135 GLU A CA 1
ATOM 1051 C C . GLU A 1 135 ? -1.815 3.480 -10.726 1.00 58.41 135 GLU A C 1
ATOM 1053 O O . GLU A 1 135 ? -0.950 4.334 -10.727 1.00 58.41 135 GLU A O 1
ATOM 1058 N N . LEU A 1 136 ? -1.582 2.329 -10.107 1.00 56.03 136 LEU A N 1
ATOM 1059 C CA . LEU A 1 136 ? -0.325 2.002 -9.429 1.00 56.03 136 LEU A CA 1
ATOM 1060 C C . LEU A 1 136 ? 0.695 1.383 -10.382 1.00 56.03 136 LEU A C 1
ATOM 1062 O O . LEU A 1 136 ? 1.872 1.316 -10.037 1.00 56.03 136 LEU A O 1
ATOM 1066 N N . VAL A 1 137 ? 0.279 0.997 -11.591 1.00 59.91 137 VAL A N 1
ATOM 1067 C CA . VAL A 1 137 ? 1.180 0.554 -12.657 1.00 59.91 137 VAL A CA 1
ATOM 1068 C C . VAL A 1 137 ? 1.919 1.766 -13.223 1.00 59.91 137 VAL A C 1
ATOM 1070 O O . VAL A 1 137 ? 1.335 2.813 -13.534 1.00 59.91 137 VAL A O 1
ATOM 1073 N N . TYR A 1 138 ? 3.238 1.638 -13.356 1.00 60.91 138 TYR A N 1
ATOM 1074 C CA . TYR A 1 138 ? 4.056 2.677 -13.966 1.00 60.91 138 TYR A CA 1
ATOM 1075 C C . TYR A 1 138 ? 3.613 2.938 -15.413 1.00 60.91 138 TYR A C 1
ATOM 1077 O O . TYR A 1 138 ? 3.569 1.994 -16.209 1.00 60.91 138 TYR A O 1
ATOM 1085 N N . PRO A 1 139 ? 3.330 4.199 -15.799 1.00 56.41 139 PRO A N 1
ATOM 1086 C CA . PRO A 1 139 ? 3.212 4.539 -17.204 1.00 56.41 139 PRO A CA 1
ATOM 1087 C C . PRO A 1 139 ? 4.596 4.338 -17.828 1.00 56.41 139 PRO A C 1
ATOM 1089 O O . PRO A 1 139 ? 5.565 5.013 -17.493 1.00 56.41 139 PRO A O 1
ATOM 1092 N N . TRP A 1 140 ? 4.704 3.326 -18.678 1.00 48.09 140 TRP A N 1
ATOM 1093 C CA . TRP A 1 140 ? 5.943 2.955 -19.351 1.00 48.09 140 TRP A CA 1
ATOM 1094 C C . TRP A 1 140 ? 6.485 4.119 -20.211 1.00 48.09 140 TRP A C 1
ATOM 1096 O O . TRP A 1 140 ? 5.680 4.774 -20.879 1.00 48.09 140 TRP A O 1
ATOM 1106 N N . PRO A 1 141 ? 7.817 4.341 -20.292 1.00 53.31 141 PRO A N 1
ATOM 1107 C CA . PRO A 1 141 ? 8.910 3.575 -19.683 1.00 53.31 141 PRO A CA 1
ATOM 1108 C C . PRO A 1 141 ? 9.324 4.076 -18.295 1.00 53.31 141 PRO A C 1
ATOM 1110 O O . PRO A 1 141 ? 9.429 5.275 -18.057 1.00 53.31 141 PRO A O 1
ATOM 1113 N N . LEU A 1 142 ? 9.694 3.130 -17.431 1.00 62.28 142 LEU A N 1
ATOM 1114 C CA . LEU A 1 142 ? 10.557 3.402 -16.281 1.00 62.28 142 LEU A CA 1
ATOM 1115 C C . LEU A 1 142 ? 11.894 3.977 -16.771 1.00 62.28 142 LEU A C 1
ATOM 1117 O O . LEU A 1 142 ? 12.461 3.464 -17.742 1.00 62.28 142 LEU A O 1
ATOM 1121 N N . ASP A 1 143 ? 12.414 5.004 -16.093 1.00 66.12 143 ASP A N 1
ATOM 1122 C CA . ASP A 1 143 ? 13.768 5.491 -16.364 1.00 66.12 143 ASP A CA 1
ATOM 1123 C C . ASP A 1 143 ? 14.789 4.346 -16.213 1.00 66.12 143 ASP A C 1
ATOM 1125 O O . ASP A 1 143 ? 14.618 3.430 -15.401 1.00 66.12 143 ASP A O 1
ATOM 1129 N N . THR A 1 144 ? 15.859 4.383 -17.009 1.00 67.50 144 THR A N 1
ATOM 1130 C CA . THR A 1 144 ? 16.870 3.313 -17.042 1.00 67.50 144 THR A CA 1
ATOM 1131 C C . THR A 1 144 ? 17.528 3.110 -15.673 1.00 67.50 144 THR A C 1
ATOM 1133 O O . THR A 1 144 ? 17.852 1.977 -15.319 1.00 67.50 144 THR A O 1
ATOM 1136 N N . GLY A 1 145 ? 17.675 4.175 -14.878 1.00 68.44 145 GLY A N 1
ATOM 1137 C CA . GLY A 1 145 ? 18.196 4.103 -13.515 1.00 68.44 145 GLY A CA 1
ATOM 1138 C C . GLY A 1 145 ? 17.255 3.364 -12.565 1.00 68.44 145 GLY A C 1
ATOM 1139 O O . GLY A 1 145 ? 17.687 2.446 -11.870 1.00 68.44 145 GLY A O 1
ATOM 1140 N N . LEU A 1 146 ? 15.960 3.697 -12.585 1.00 69.38 146 LEU A N 1
ATOM 1141 C CA . LEU A 1 146 ? 14.959 3.020 -11.753 1.00 69.38 146 LEU A CA 1
ATOM 1142 C C . LEU A 1 146 ? 14.809 1.547 -12.146 1.00 69.38 146 LEU A C 1
ATOM 1144 O O . LEU A 1 146 ? 14.713 0.676 -11.284 1.00 69.38 146 LEU A O 1
ATOM 1148 N N . ARG A 1 147 ? 14.868 1.251 -13.447 1.00 71.75 147 ARG A N 1
ATOM 1149 C CA . ARG A 1 147 ? 14.875 -0.126 -13.938 1.00 71.75 147 ARG A CA 1
ATOM 1150 C C . ARG A 1 147 ? 16.089 -0.907 -13.442 1.00 71.75 147 ARG A C 1
ATOM 1152 O O . ARG A 1 147 ? 15.919 -2.013 -12.955 1.00 71.75 147 ARG A O 1
ATOM 1159 N N . HIS A 1 148 ? 17.289 -0.333 -13.517 1.00 72.75 148 HIS A N 1
ATOM 1160 C CA . HIS A 1 148 ? 18.498 -1.006 -13.042 1.00 72.75 148 HIS A CA 1
ATOM 1161 C C . HIS A 1 148 ? 18.466 -1.266 -11.529 1.00 72.75 148 HIS A C 1
ATOM 1163 O O . HIS A 1 148 ? 18.899 -2.323 -11.076 1.00 72.75 148 HIS A O 1
ATOM 1169 N N . LEU A 1 149 ? 17.912 -0.330 -10.752 1.00 73.06 149 LEU A N 1
ATOM 1170 C CA . LEU A 1 149 ? 17.707 -0.511 -9.315 1.00 73.06 149 LEU A CA 1
ATOM 1171 C C . LEU A 1 149 ? 16.696 -1.621 -9.015 1.00 73.06 149 LEU A C 1
ATOM 1173 O O . LEU A 1 149 ? 16.942 -2.404 -8.107 1.00 73.06 149 LEU A O 1
ATOM 1177 N N . LEU A 1 150 ? 15.607 -1.723 -9.782 1.00 75.44 150 LEU A N 1
ATOM 1178 C CA . LEU A 1 150 ? 14.613 -2.791 -9.631 1.00 75.44 150 LEU A CA 1
ATOM 1179 C C . LEU A 1 150 ? 15.097 -4.157 -10.146 1.00 75.44 150 LEU A C 1
ATOM 1181 O O . LEU A 1 150 ? 14.697 -5.196 -9.628 1.00 75.44 150 LEU A O 1
ATOM 1185 N N . ASP A 1 151 ? 15.990 -4.174 -11.135 1.00 75.38 151 ASP A N 1
ATOM 1186 C CA . ASP A 1 151 ? 16.675 -5.396 -11.566 1.00 75.38 151 ASP A CA 1
ATOM 1187 C C . ASP A 1 151 ? 17.639 -5.898 -10.471 1.00 75.38 151 ASP A C 1
ATOM 1189 O O . ASP A 1 151 ? 17.840 -7.104 -10.323 1.00 75.38 151 ASP A O 1
ATOM 1193 N N . ALA A 1 152 ? 18.231 -4.982 -9.695 1.00 74.81 152 ALA A N 1
ATOM 1194 C CA . ALA A 1 152 ? 19.116 -5.298 -8.573 1.00 74.81 152 ALA A CA 1
ATOM 1195 C C . ALA A 1 152 ? 18.365 -5.583 -7.257 1.00 74.81 152 ALA A C 1
ATOM 1197 O O . ALA A 1 152 ? 18.859 -6.345 -6.427 1.00 74.81 152 ALA A O 1
ATOM 1198 N N . HIS A 1 153 ? 17.188 -4.983 -7.061 1.00 71.94 153 HIS A N 1
ATOM 1199 C CA . HIS A 1 153 ? 16.369 -5.078 -5.854 1.00 71.94 153 HIS A CA 1
ATOM 1200 C C . HIS A 1 153 ? 14.902 -5.322 -6.223 1.00 71.94 153 HIS A C 1
ATOM 1202 O O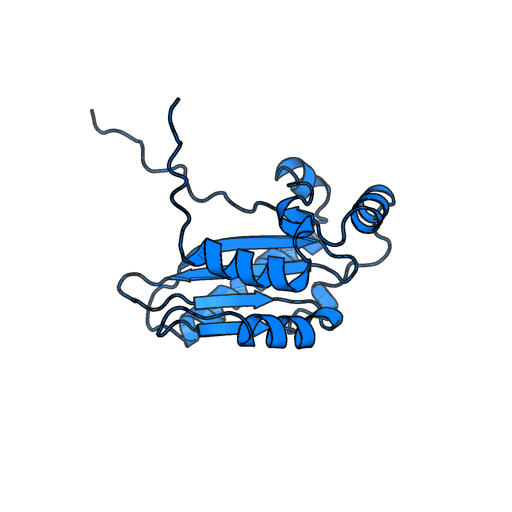 . HIS A 1 153 ? 14.282 -4.486 -6.869 1.00 71.94 153 HIS A O 1
ATOM 1208 N N . GLN A 1 154 ? 14.301 -6.420 -5.748 1.00 71.12 154 GLN A N 1
ATOM 1209 C CA . GLN A 1 154 ? 12.903 -6.764 -6.079 1.00 71.12 154 GLN A CA 1
ATOM 1210 C C . GLN A 1 154 ? 11.880 -5.687 -5.672 1.00 71.12 154 GLN A C 1
ATOM 1212 O O . GLN A 1 154 ? 10.804 -5.590 -6.264 1.00 71.12 154 GLN A O 1
ATOM 1217 N N . ALA A 1 155 ? 12.212 -4.885 -4.661 1.00 77.00 155 ALA A N 1
ATOM 1218 C CA . ALA A 1 155 ? 11.406 -3.781 -4.171 1.00 77.00 155 ALA A CA 1
ATOM 1219 C C . ALA A 1 155 ? 12.311 -2.697 -3.575 1.00 77.00 155 ALA A C 1
ATOM 1221 O O . ALA A 1 155 ? 13.344 -3.014 -2.986 1.00 77.00 155 ALA A O 1
ATOM 1222 N N . LEU A 1 156 ? 11.911 -1.432 -3.693 1.00 73.88 156 LEU A N 1
ATOM 1223 C CA . LEU A 1 156 ? 12.580 -0.289 -3.071 1.00 73.88 156 LEU A CA 1
ATOM 1224 C C . LEU A 1 156 ? 11.651 0.333 -2.034 1.00 73.88 156 LEU A C 1
ATOM 1226 O O . LEU A 1 156 ? 10.491 0.631 -2.325 1.00 73.88 156 LEU A O 1
ATOM 1230 N N . HIS A 1 157 ? 12.167 0.525 -0.823 1.00 74.94 157 HIS A N 1
ATOM 1231 C CA . HIS A 1 157 ? 11.414 1.101 0.283 1.00 74.94 157 HIS A CA 1
ATOM 1232 C C . HIS A 1 157 ? 11.545 2.618 0.299 1.00 74.94 157 HIS A C 1
ATOM 1234 O O . HIS A 1 157 ? 12.658 3.151 0.257 1.00 74.94 157 HIS A O 1
ATOM 1240 N N . LEU A 1 158 ? 10.405 3.297 0.389 1.00 71.56 158 LEU A N 1
ATOM 1241 C CA . LEU A 1 158 ? 10.339 4.740 0.522 1.00 71.56 158 LEU A CA 1
ATOM 1242 C C . LEU A 1 158 ? 9.836 5.097 1.912 1.00 71.56 158 LEU A C 1
ATOM 1244 O O . LEU A 1 158 ? 8.745 4.693 2.333 1.00 71.56 158 LEU A O 1
ATOM 1248 N N . ASP A 1 159 ? 10.642 5.891 2.604 1.00 65.88 159 ASP A N 1
ATOM 1249 C CA . ASP A 1 159 ? 10.248 6.442 3.882 1.00 65.88 159 ASP A CA 1
ATOM 1250 C C . ASP A 1 159 ? 9.382 7.687 3.660 1.00 65.88 159 ASP A C 1
ATOM 1252 O O . ASP A 1 159 ? 9.862 8.738 3.233 1.00 65.88 159 ASP A O 1
ATOM 1256 N N . LEU A 1 160 ? 8.084 7.546 3.928 1.00 64.62 160 LEU A N 1
ATOM 1257 C CA . LEU A 1 160 ? 7.119 8.646 3.901 1.00 64.62 160 LEU A CA 1
ATOM 1258 C C . LEU A 1 160 ? 7.046 9.398 5.240 1.00 64.62 160 LEU A C 1
ATOM 1260 O O . LEU A 1 160 ? 6.238 10.315 5.385 1.00 64.62 160 LEU A O 1
ATOM 1264 N N . SER A 1 161 ? 7.877 9.034 6.224 1.00 54.28 161 SER A N 1
ATOM 1265 C CA . SER A 1 161 ? 7.823 9.601 7.570 1.00 54.28 161 SER A CA 1
ATOM 1266 C C . SER A 1 161 ? 8.129 11.106 7.577 1.00 54.28 161 SER A C 1
ATOM 1268 O O . SER A 1 161 ? 9.277 11.530 7.659 1.00 54.28 161 SER A O 1
ATOM 1270 N N . GLU A 1 162 ? 7.079 11.924 7.611 1.00 54.84 162 GLU A N 1
ATOM 1271 C CA . GLU A 1 162 ? 7.101 13.291 8.143 1.00 54.84 162 GLU A CA 1
ATOM 1272 C C . GLU A 1 162 ? 6.049 13.472 9.242 1.00 54.84 162 GLU A C 1
ATOM 1274 O O . GLU A 1 162 ? 5.236 14.388 9.197 1.00 54.84 162 GLU A O 1
ATOM 1279 N N . HIS A 1 163 ? 6.046 12.618 10.267 1.00 43.78 163 HIS A N 1
ATOM 1280 C CA . HIS A 1 163 ? 5.143 12.766 11.420 1.00 43.78 163 HIS A CA 1
ATOM 1281 C C . HIS A 1 163 ? 5.856 12.631 12.776 1.00 43.78 163 HIS A C 1
ATOM 1283 O O . HIS A 1 163 ? 5.354 11.987 13.690 1.00 43.78 163 HIS A O 1
ATOM 1289 N N . ALA A 1 164 ? 7.009 13.291 12.949 1.00 36.47 164 ALA A N 1
ATOM 1290 C CA . ALA A 1 164 ? 7.603 13.455 14.281 1.00 36.47 164 ALA A CA 1
ATOM 1291 C C . ALA A 1 164 ? 8.442 14.733 14.453 1.00 36.47 164 ALA A C 1
ATOM 1293 O O . ALA A 1 164 ? 9.545 14.672 14.981 1.00 36.47 164 ALA A O 1
ATOM 1294 N N . THR A 1 165 ? 7.940 15.909 14.071 1.00 37.78 165 THR A N 1
ATOM 1295 C CA . THR A 1 165 ? 8.559 17.169 14.530 1.00 37.78 165 THR A CA 1
ATOM 1296 C C . THR A 1 165 ? 7.566 18.326 14.617 1.00 37.78 165 THR A C 1
ATOM 1298 O O . THR A 1 165 ? 7.739 19.331 13.949 1.00 37.78 165 THR A O 1
ATOM 1301 N N . VAL A 1 166 ? 6.568 18.244 15.510 1.00 38.31 166 VAL A N 1
ATOM 1302 C CA . VAL A 1 166 ? 6.125 19.430 16.282 1.00 38.31 166 VAL A CA 1
ATOM 1303 C C . VAL A 1 166 ? 5.601 19.011 17.663 1.00 38.31 166 VAL A C 1
ATOM 1305 O O . VAL A 1 166 ? 4.405 19.037 17.908 1.00 38.31 166 VAL A O 1
ATOM 1308 N N . LEU A 1 167 ? 6.486 18.654 18.596 1.00 42.03 167 LEU A N 1
ATOM 1309 C CA . LEU A 1 167 ? 6.204 18.779 20.037 1.00 42.03 167 LEU A CA 1
ATOM 1310 C C . LEU A 1 167 ? 7.487 19.102 20.818 1.00 42.03 167 LEU A C 1
ATOM 1312 O O . LEU A 1 167 ? 7.808 18.453 21.800 1.00 42.03 167 LEU A O 1
ATOM 1316 N N . GLU A 1 168 ? 8.214 20.142 20.415 1.00 39.44 168 GLU A N 1
ATOM 1317 C CA . GLU A 1 168 ? 9.074 20.882 21.348 1.00 39.44 168 GLU A CA 1
ATOM 1318 C C . GLU A 1 168 ? 9.047 22.374 20.999 1.00 39.44 168 GLU A C 1
ATOM 1320 O O . GLU A 1 168 ? 9.977 22.942 20.438 1.00 39.44 168 GLU A O 1
ATOM 1325 N N . SER A 1 169 ? 7.952 23.043 21.351 1.00 36.88 169 SER A N 1
ATOM 1326 C CA . SER A 1 169 ? 8.034 24.443 21.770 1.00 36.88 169 SER A CA 1
ATOM 1327 C C . SER A 1 169 ? 7.789 24.452 23.266 1.00 36.88 169 SER A C 1
ATOM 1329 O O . SER A 1 169 ? 6.659 24.503 23.741 1.00 36.88 169 SER A O 1
ATOM 1331 N N . ARG A 1 170 ? 8.897 24.274 23.988 1.00 37.47 170 ARG A N 1
ATOM 1332 C CA . ARG A 1 170 ? 9.009 24.487 25.425 1.00 37.47 170 ARG A CA 1
ATOM 1333 C C . ARG A 1 170 ? 8.491 25.881 25.752 1.00 37.47 170 ARG A C 1
ATOM 1335 O O . ARG A 1 170 ? 9.109 26.872 25.372 1.00 37.47 170 ARG A O 1
ATOM 1342 N N . ASP A 1 171 ? 7.393 25.910 26.489 1.00 48.75 171 ASP A N 1
ATOM 1343 C CA . ASP A 1 171 ? 7.060 27.016 27.372 1.00 48.75 171 ASP A CA 1
ATOM 1344 C C . ASP A 1 171 ? 8.258 27.238 28.309 1.00 48.75 171 ASP A C 1
ATOM 1346 O O . ASP A 1 171 ? 8.748 26.295 28.950 1.00 48.75 171 ASP A O 1
ATOM 1350 N N . ARG A 1 172 ? 8.787 28.457 28.328 1.00 47.00 172 ARG A N 1
ATOM 1351 C CA . AR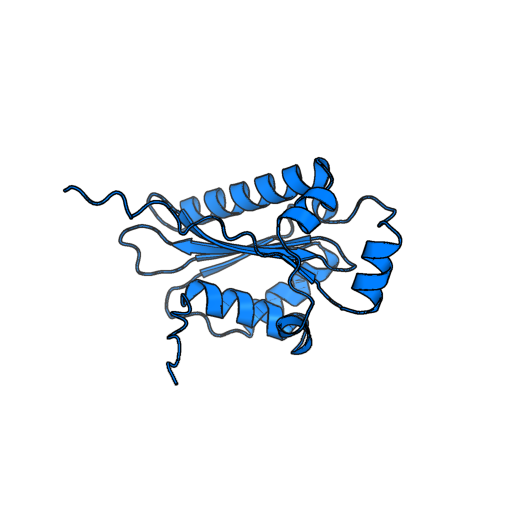G A 1 172 ? 9.787 28.897 29.296 1.00 47.00 172 ARG A CA 1
ATOM 1352 C C . ARG A 1 172 ? 9.480 30.316 29.725 1.00 47.00 172 ARG A C 1
ATOM 1354 O O . ARG A 1 172 ? 9.229 31.146 28.826 1.00 47.00 172 ARG A O 1
#

Sequence (172 aa):
MSEEQVSSDPLFDFVDEVLQRHFGPEYRSAARMDRKDVEQLLTDDTRRRVEEARSAAVEWGKSELAGEVVIASDRLVITSHGLVYAAGMSAPGAHRPLYYLATPIELFESMVERVDATSLQQGSVAAVDDRFGHELVYPWPLDTGLRHLLDAHQALHLDLSEHATVLESRDR

Radius of gyration: 16.61 Å; Cα contacts (8 Å, |Δi|>4): 248; chains: 1; bounding box: 44×45×49 Å

Mean predicted aligned error: 10.49 Å

Organism: NCBI:txid1108045

Secondary structure (DSSP, 8-state):
---------HHHHHHHHHHHHHH-THHHHS--B-HHHHHHHS-HHHHHHHHHHHHHHHHHHHHHSSS--EEEEEEEEEETTEEEEEEEEE-TT----EEEEE--HHHHHHHHHHHHTS-PPTT-EEEEE-TTTTTSS--SPPPHHHHHHHHH-SEEEEE----S--------

Nearest PDB structures (foldseek):
  4a9c-assembly1_A  TM=7.104E-01  e=1.549E+00  Homo sapiens
  4a9c-assembly2_B  TM=5.857E-01  e=2.003E+00  Homo sapiens
  7fiv-assembly1_B  TM=1.673E-01  e=7.045E-02  Wolbachia endosymbiont of Culex pipiens
  1et6-assembly1_A  TM=2.989E-01  e=2.948E+00  Streptococcus pyogenes

Foldseek 3Di:
DDDPPPPDDPLNVQVVQLVCVQQHVCQVVQDADAVVVVVVQQDPLNVVLQVVQVVVQQVVVVVVDPAHKDFPAKKWKQAQQFIKIKTWIDGVPDPEIEIEIEDAPVCQVVSVVSSVVGDGDPRYYYYYHHPCNVSRGDPDDRDPVVVVSCVVGRMHIYGPDPPPPDDDPDDD